Protein AF-A0A834LFQ3-F1 (a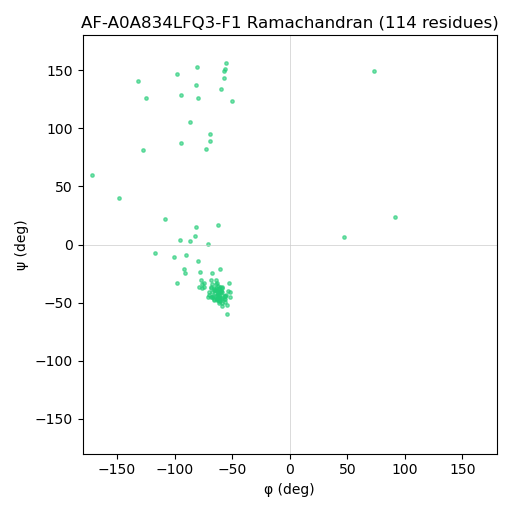fdb_monomer)

Foldseek 3Di:
DDPDVVVVLVVCLCVVLVPPDPDDLVRLLVSLVVCLLVFLQPDPPPDDDPQDPVSQVVSLVSNLVSLVPHDLVSNVVSLVSNCVSNVPGPDCPDDNVVSVVVSVVVVVVVVVVVVD

Nearest PDB structures (foldseek):
  1z3h-assembly1_A  TM=7.234E-01  e=9.537E+00  Saccharomyces cerevisiae
  5f0k-assembly5_E  TM=4.875E-01  e=5.511E+00  Homo sapiens
  5u87-assembly1_A  TM=3.329E-01  e=7.250E+00  Helianthus annuus

Solvent-accessible surface area (backbone atoms only — not comparable to full-atom values): 6958 Å² total; per-residue (Å²): 142,90,86,66,65,65,65,54,49,55,52,48,49,56,52,56,69,72,67,82,51,95,72,53,65,70,57,55,52,53,48,49,62,66,41,47,60,57,45,20,65,56,61,96,66,95,70,76,80,85,66,49,74,65,53,48,52,52,49,36,53,51,51,44,56,53,47,73,71,43,58,70,74,57,36,49,57,45,46,54,52,43,50,56,48,39,74,76,37,96,35,87,39,70,67,55,62,70,51,46,53,52,48,56,52,55,53,55,50,53,58,59,64,76,75,112

Structure (mmCIF, N/CA/C/O backbone):
data_AF-A0A834LFQ3-F1
#
_entry.id   AF-A0A834LFQ3-F1
#
loop_
_atom_site.group_PDB
_atom_site.id
_atom_site.type_symbol
_atom_site.label_atom_id
_atom_site.label_alt_id
_atom_site.label_comp_id
_atom_site.label_asym_id
_atom_site.label_entity_id
_atom_site.label_seq_id
_atom_site.pdbx_PDB_ins_code
_atom_site.Cartn_x
_atom_site.Cartn_y
_atom_site.Cartn_z
_atom_site.occupancy
_atom_site.B_iso_or_equiv
_atom_site.auth_seq_id
_atom_site.auth_comp_id
_atom_site.auth_asym_id
_atom_site.auth_atom_id
_atom_site.pdbx_PDB_model_num
ATOM 1 N N . MET A 1 1 ? -5.454 -13.883 -26.375 1.00 45.72 1 MET A N 1
ATOM 2 C CA . MET A 1 1 ? -6.119 -12.560 -26.330 1.00 45.72 1 MET A CA 1
ATOM 3 C C . MET A 1 1 ? -6.504 -12.259 -24.887 1.00 45.72 1 MET A C 1
ATOM 5 O O . MET A 1 1 ? -7.600 -12.625 -24.500 1.00 45.72 1 MET A O 1
ATOM 9 N N . MET A 1 2 ? -5.608 -11.692 -24.069 1.00 47.66 2 MET A N 1
ATOM 10 C CA . MET A 1 2 ? -5.957 -11.212 -22.716 1.00 47.66 2 MET A CA 1
ATOM 11 C C . MET A 1 2 ? -4.790 -10.422 -22.096 1.00 47.66 2 MET A C 1
ATOM 13 O O . MET A 1 2 ? -4.228 -10.857 -21.114 1.00 47.66 2 MET A O 1
ATOM 17 N N . ASN A 1 3 ? -4.332 -9.316 -22.694 1.00 44.91 3 ASN A N 1
ATOM 18 C CA . ASN A 1 3 ? -3.194 -8.554 -22.131 1.00 44.91 3 ASN A CA 1
ATOM 19 C C . ASN A 1 3 ? -3.294 -7.047 -22.409 1.00 44.91 3 ASN A C 1
ATOM 21 O O . ASN A 1 3 ? -2.309 -6.400 -22.743 1.00 44.91 3 ASN A O 1
ATOM 25 N N . LEU A 1 4 ? -4.500 -6.479 -22.311 1.00 46.62 4 LEU A N 1
ATOM 26 C CA . LEU A 1 4 ? -4.688 -5.027 -22.417 1.00 46.62 4 LEU A CA 1
ATOM 27 C C . LEU A 1 4 ? -5.242 -4.387 -21.140 1.00 46.62 4 LEU A C 1
ATOM 29 O O . LEU A 1 4 ? -5.268 -3.175 -21.064 1.00 46.62 4 LEU A O 1
ATOM 33 N N . HIS A 1 5 ? -5.653 -5.142 -20.117 1.00 49.91 5 HIS A N 1
ATOM 34 C CA . HIS A 1 5 ? -6.319 -4.554 -18.941 1.00 49.91 5 HIS A CA 1
ATOM 35 C C . HIS A 1 5 ? -5.371 -3.854 -17.953 1.00 49.91 5 HIS A C 1
ATOM 37 O O . HIS A 1 5 ? -5.760 -2.881 -17.314 1.00 49.91 5 HIS A O 1
ATOM 43 N N . ILE A 1 6 ? -4.125 -4.314 -17.849 1.00 52.97 6 ILE A N 1
ATOM 44 C CA . ILE A 1 6 ? -3.140 -3.809 -16.882 1.00 52.97 6 ILE A CA 1
ATOM 45 C C . ILE A 1 6 ? -2.670 -2.369 -17.178 1.00 52.97 6 ILE A C 1
ATOM 47 O O . ILE A 1 6 ? -2.658 -1.564 -16.250 1.00 52.97 6 ILE A O 1
ATOM 51 N N . PRO A 1 7 ? -2.341 -1.969 -18.426 1.00 52.16 7 PRO A N 1
ATOM 52 C CA . PRO A 1 7 ? -1.927 -0.589 -18.694 1.00 52.16 7 PRO A CA 1
ATOM 53 C C . PRO A 1 7 ? -3.065 0.416 -18.495 1.00 52.16 7 PRO A C 1
ATOM 55 O O . PRO A 1 7 ? -2.824 1.511 -17.998 1.00 52.16 7 PRO A O 1
ATOM 58 N N . TYR A 1 8 ? -4.310 0.038 -18.803 1.00 58.25 8 TYR A N 1
ATOM 59 C CA . TYR A 1 8 ? -5.457 0.881 -18.467 1.00 58.25 8 TYR A CA 1
ATOM 60 C C . TYR A 1 8 ? -5.625 1.004 -16.959 1.00 58.25 8 TYR A C 1
ATOM 62 O O . TYR A 1 8 ? -5.891 2.102 -16.496 1.00 58.25 8 TYR A O 1
ATOM 70 N N . ALA A 1 9 ? -5.415 -0.075 -16.197 1.00 58.62 9 ALA A N 1
ATOM 71 C CA . ALA A 1 9 ? -5.449 -0.019 -14.741 1.00 58.62 9 ALA A CA 1
ATOM 72 C C . ALA A 1 9 ? -4.372 0.929 -14.189 1.00 58.62 9 ALA A C 1
ATOM 74 O O . ALA A 1 9 ? -4.711 1.813 -13.420 1.00 58.62 9 ALA A O 1
ATOM 75 N N . ALA A 1 10 ? -3.118 0.833 -14.641 1.00 57.72 10 ALA A N 1
ATOM 76 C CA . ALA A 1 10 ? -2.027 1.706 -14.190 1.00 57.72 10 ALA A CA 1
ATOM 77 C C . ALA A 1 10 ? -2.226 3.187 -14.562 1.00 57.72 10 ALA A C 1
ATOM 79 O O . ALA A 1 10 ? -1.963 4.075 -13.754 1.00 57.72 10 ALA A O 1
ATOM 80 N N . ILE A 1 11 ? -2.737 3.465 -15.764 1.00 64.56 11 ILE A N 1
ATOM 81 C CA . ILE A 1 11 ? -3.055 4.834 -16.194 1.00 64.56 11 ILE A CA 1
ATOM 82 C C . ILE A 1 11 ? -4.271 5.365 -15.423 1.00 64.56 11 ILE A C 1
ATOM 84 O O . ILE A 1 11 ? -4.251 6.501 -14.961 1.00 64.56 11 ILE A O 1
ATOM 88 N N . LEU A 1 12 ? -5.301 4.536 -15.209 1.00 62.91 12 LEU A N 1
ATOM 89 C CA . LEU A 1 12 ? -6.439 4.887 -14.358 1.00 62.91 12 LEU A CA 1
ATOM 90 C C . LEU A 1 12 ? -5.995 5.148 -12.917 1.00 62.91 12 LEU A C 1
ATOM 92 O O . LEU A 1 12 ? -6.499 6.098 -12.336 1.00 62.91 12 LEU A O 1
ATOM 96 N N . ILE A 1 13 ? -5.044 4.383 -12.360 1.00 59.44 13 ILE A N 1
ATOM 97 C CA . ILE A 1 13 ? -4.437 4.651 -11.042 1.00 59.44 13 ILE A CA 1
ATOM 98 C C . ILE A 1 13 ? -3.880 6.061 -11.023 1.00 59.44 13 ILE A C 1
ATOM 100 O O . ILE A 1 13 ? -4.330 6.857 -10.210 1.00 59.44 13 ILE A O 1
ATOM 104 N N . GLY A 1 14 ? -2.943 6.361 -11.928 1.00 62.62 14 GLY A N 1
ATOM 105 C CA . GLY A 1 14 ? -2.249 7.646 -11.959 1.00 62.62 14 GLY A CA 1
ATOM 106 C C . GLY A 1 14 ? -3.195 8.834 -12.134 1.00 62.62 14 GLY A C 1
ATOM 107 O O . GLY A 1 14 ? -3.004 9.868 -11.504 1.00 62.62 14 GLY A O 1
ATOM 108 N N . GLU A 1 15 ? -4.246 8.687 -12.940 1.00 62.12 15 GLU A N 1
ATOM 109 C CA . GLU A 1 15 ? -5.233 9.748 -13.173 1.00 62.12 15 GLU A CA 1
ATOM 110 C C . GLU A 1 15 ? -6.251 9.884 -12.024 1.00 62.12 15 GLU A C 1
ATOM 112 O O . GLU A 1 15 ? -6.623 11.000 -11.656 1.00 62.12 15 GLU A O 1
ATOM 117 N N . LEU A 1 16 ? -6.672 8.774 -11.401 1.00 58.72 16 LEU A N 1
ATOM 118 C CA . LEU A 1 16 ? -7.557 8.785 -10.225 1.00 58.72 16 LEU A CA 1
ATOM 119 C C . LEU A 1 16 ? -6.853 9.366 -8.995 1.00 58.72 16 LEU A C 1
ATOM 121 O O . LEU A 1 16 ? -7.500 9.965 -8.137 1.00 58.72 16 LEU A O 1
ATOM 125 N N . THR A 1 17 ? -5.536 9.197 -8.898 1.00 56.62 17 THR A N 1
ATOM 126 C CA . THR A 1 17 ? -4.745 9.654 -7.757 1.00 56.62 17 THR A CA 1
ATOM 127 C C . THR A 1 17 ? -4.183 11.063 -7.930 1.00 56.62 17 THR A C 1
ATOM 129 O O . THR A 1 17 ? -3.995 11.751 -6.929 1.00 56.62 17 THR A O 1
ATOM 132 N N . ARG A 1 18 ? -4.002 11.554 -9.169 1.00 59.56 18 ARG A N 1
ATOM 133 C CA . ARG A 1 18 ? -3.539 12.928 -9.472 1.00 59.56 18 ARG A CA 1
ATOM 134 C C . ARG A 1 18 ? -4.548 14.049 -9.183 1.00 59.56 18 ARG A C 1
ATOM 136 O O . ARG A 1 18 ? -4.207 15.217 -9.347 1.00 59.56 18 ARG A O 1
ATOM 143 N N . GLY A 1 19 ? -5.747 13.732 -8.690 1.00 51.66 19 GLY A N 1
ATOM 144 C CA . GLY A 1 19 ? -6.610 14.721 -8.027 1.00 51.66 19 GLY A CA 1
ATOM 145 C C . GLY A 1 19 ? -7.609 15.469 -8.916 1.00 51.66 19 GLY A C 1
ATOM 146 O O . GLY A 1 19 ? -8.040 16.555 -8.544 1.00 51.66 19 GLY A O 1
ATOM 147 N N . GLY A 1 20 ? -8.008 14.909 -10.065 1.00 50.88 20 GLY A N 1
ATOM 148 C CA . GLY A 1 20 ? -9.064 15.492 -10.912 1.00 50.88 20 GLY A CA 1
ATOM 149 C C . GLY A 1 20 ? -10.490 14.993 -10.625 1.00 50.88 20 GLY A C 1
ATOM 150 O O . GLY A 1 20 ? -11.458 15.664 -10.975 1.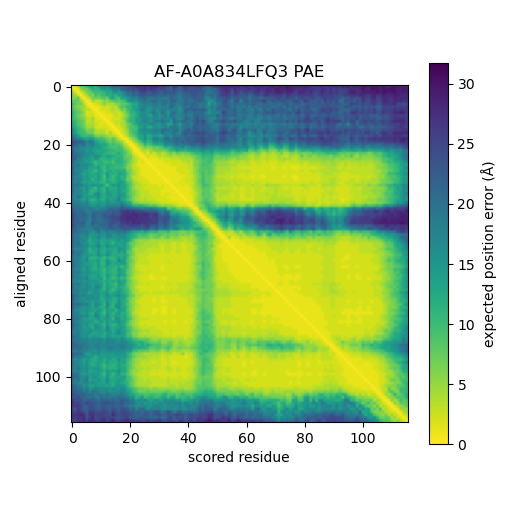00 50.88 20 GLY A O 1
ATOM 151 N N . LEU A 1 21 ? -10.636 13.825 -9.993 1.00 56.22 21 LEU A N 1
ATOM 152 C CA . LEU A 1 21 ? -11.921 13.180 -9.708 1.00 56.22 21 LEU A CA 1
ATOM 153 C C . LEU A 1 21 ? -12.038 12.902 -8.207 1.00 56.22 21 LEU A C 1
ATOM 155 O O . LEU A 1 21 ? -11.175 12.248 -7.624 1.00 56.22 21 LEU A O 1
ATOM 159 N N . GLU A 1 22 ? -13.116 13.366 -7.575 1.00 61.34 22 GLU A N 1
ATOM 160 C CA . GLU A 1 22 ? -13.464 12.967 -6.208 1.00 61.34 22 GLU A CA 1
ATOM 161 C C . GLU A 1 22 ? -13.904 11.499 -6.209 1.00 61.34 22 GLU A C 1
ATOM 163 O O . GLU A 1 22 ? -15.069 11.159 -6.409 1.00 61.34 22 GLU A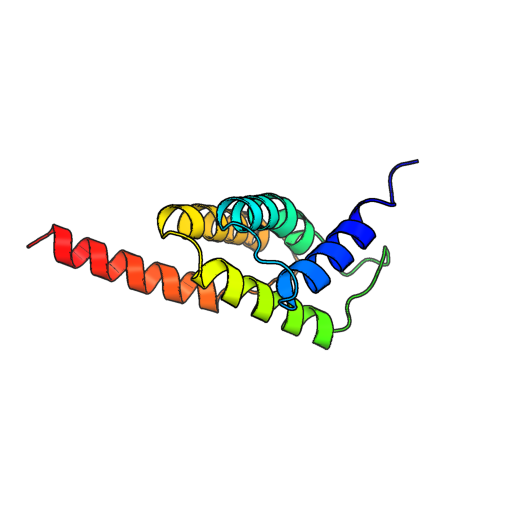 O 1
ATOM 168 N N . VAL A 1 23 ? -12.940 10.597 -6.040 1.00 68.38 23 VAL A N 1
ATOM 169 C CA . VAL A 1 23 ? -13.203 9.159 -5.985 1.00 68.38 23 VAL A CA 1
ATOM 170 C C . VAL A 1 23 ? -13.714 8.790 -4.588 1.00 68.38 23 VAL A C 1
ATOM 172 O O . VAL A 1 23 ? -13.011 9.063 -3.606 1.00 68.38 23 VAL A O 1
ATOM 175 N N . PRO A 1 24 ? -14.880 8.125 -4.461 1.00 81.12 24 PRO A N 1
ATOM 176 C CA . PRO A 1 24 ? -15.380 7.656 -3.173 1.00 81.12 24 PRO A CA 1
ATOM 177 C C . PRO A 1 24 ? -14.381 6.727 -2.471 1.00 81.12 24 PRO A C 1
ATOM 179 O O . PRO A 1 24 ? -13.743 5.894 -3.120 1.00 81.12 24 PRO A O 1
ATOM 182 N N . GLY A 1 25 ? -14.288 6.813 -1.138 1.00 82.62 25 GLY A N 1
ATOM 183 C CA . GLY A 1 25 ? -13.379 5.982 -0.330 1.00 82.62 25 GLY A CA 1
ATOM 184 C C . GLY A 1 25 ? -13.515 4.482 -0.612 1.00 82.62 25 GLY A C 1
ATOM 185 O O . GLY A 1 25 ? -12.520 3.799 -0.827 1.00 82.62 25 GLY A O 1
ATOM 186 N N . GLN A 1 26 ? -14.748 3.999 -0.780 1.00 84.38 26 GLN A N 1
ATOM 187 C CA . GLN A 1 26 ? -15.019 2.598 -1.114 1.00 84.38 26 GLN A CA 1
ATOM 188 C C . GLN A 1 26 ? -14.396 2.163 -2.451 1.00 84.38 26 GLN A C 1
ATOM 190 O O . GLN A 1 26 ? -13.938 1.028 -2.586 1.00 84.38 26 GLN A O 1
ATOM 195 N N . VAL A 1 27 ? -14.364 3.049 -3.450 1.00 84.19 27 VAL A N 1
ATOM 196 C CA . VAL A 1 27 ? -13.736 2.754 -4.744 1.00 84.19 27 VAL A CA 1
ATOM 197 C C . VAL A 1 27 ? -12.221 2.687 -4.571 1.00 84.19 27 VAL A C 1
ATOM 199 O O . VAL A 1 27 ? -11.607 1.740 -5.051 1.00 84.19 27 VAL A O 1
ATOM 202 N N . LYS A 1 28 ? -11.626 3.618 -3.813 1.00 85.81 28 LYS A N 1
ATOM 203 C CA . LYS A 1 28 ? -10.191 3.597 -3.477 1.00 85.81 28 LYS A CA 1
ATOM 204 C C . LYS A 1 28 ? -9.790 2.295 -2.775 1.00 85.81 28 LYS A C 1
ATOM 206 O O . LYS A 1 28 ? -8.834 1.650 -3.194 1.00 85.81 28 LYS A O 1
ATOM 211 N N . TYR A 1 29 ? -10.562 1.869 -1.777 1.00 88.69 29 TYR A N 1
ATOM 212 C CA . TYR A 1 29 ? -10.356 0.600 -1.079 1.00 88.69 29 TYR A CA 1
ATOM 213 C C . TYR A 1 29 ? -10.414 -0.605 -2.027 1.00 88.69 29 TYR A C 1
ATOM 215 O O . TYR A 1 29 ? -9.493 -1.420 -2.056 1.00 88.69 29 TYR A O 1
ATOM 223 N N . ARG A 1 30 ? -11.463 -0.704 -2.856 1.00 88.25 30 ARG A N 1
ATOM 224 C CA . ARG A 1 30 ? -11.611 -1.804 -3.825 1.00 88.25 30 ARG A CA 1
ATOM 225 C C . ARG A 1 30 ? -10.455 -1.855 -4.817 1.00 88.25 30 ARG A C 1
ATOM 227 O O . ARG A 1 30 ? -9.987 -2.943 -5.136 1.00 88.25 30 ARG A O 1
ATOM 234 N N . LEU A 1 31 ? -10.000 -0.696 -5.284 1.00 87.56 31 LEU A N 1
ATOM 235 C CA . LEU A 1 31 ? -8.857 -0.595 -6.183 1.00 87.56 31 LEU A CA 1
ATOM 236 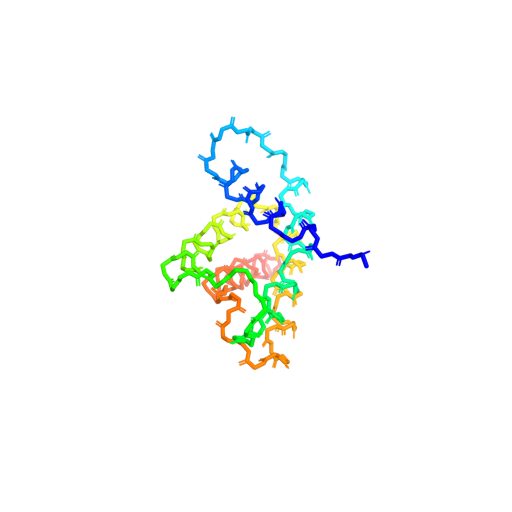C C . LEU A 1 31 ? -7.576 -1.105 -5.518 1.00 87.56 31 LEU A C 1
ATOM 238 O O . LEU A 1 31 ? -6.883 -1.927 -6.109 1.00 87.56 31 LEU A O 1
ATOM 242 N N . LEU A 1 32 ? -7.296 -0.695 -4.278 1.00 90.50 32 LEU A N 1
ATOM 243 C CA . LEU A 1 32 ? -6.117 -1.160 -3.543 1.00 90.50 32 LEU A CA 1
ATOM 244 C C . LEU A 1 32 ? -6.133 -2.673 -3.310 1.00 90.50 32 LEU A C 1
ATOM 246 O O . LEU A 1 32 ? -5.139 -3.333 -3.597 1.00 90.50 32 LEU A O 1
ATOM 250 N N . VAL A 1 33 ? -7.263 -3.237 -2.875 1.00 89.50 33 VAL A N 1
ATOM 251 C CA . VAL A 1 33 ? -7.396 -4.690 -2.660 1.00 89.50 33 VAL A CA 1
ATOM 252 C C . VAL A 1 33 ? -7.197 -5.483 -3.955 1.00 89.50 33 VAL A C 1
ATOM 254 O O . VAL A 1 33 ? -6.610 -6.559 -3.930 1.00 89.50 33 VAL A O 1
ATOM 257 N N . LEU A 1 34 ? -7.671 -4.968 -5.093 1.00 86.50 34 LEU A N 1
ATOM 258 C CA . LEU A 1 34 ? -7.517 -5.643 -6.384 1.00 86.50 34 LEU A CA 1
ATOM 259 C C . LEU A 1 34 ? -6.105 -5.518 -6.959 1.00 86.50 34 LEU A C 1
ATOM 261 O O . LEU A 1 34 ? -5.654 -6.414 -7.671 1.00 86.50 34 LEU A O 1
ATOM 265 N N . TRP A 1 35 ? -5.434 -4.394 -6.720 1.00 85.94 35 TRP A N 1
ATOM 266 C CA . TRP A 1 35 ? -4.194 -4.069 -7.415 1.00 85.94 35 TRP A CA 1
ATOM 267 C C . TRP A 1 35 ? -2.942 -4.414 -6.626 1.00 85.94 35 TRP A C 1
ATOM 269 O O . TRP A 1 35 ? -1.976 -4.839 -7.248 1.00 85.94 35 TRP A O 1
ATOM 279 N N . LEU A 1 36 ? -2.944 -4.315 -5.296 1.00 87.75 36 LEU A N 1
ATOM 280 C CA . LEU A 1 36 ? -1.754 -4.616 -4.494 1.00 87.75 36 LEU A CA 1
ATOM 281 C C . LEU A 1 36 ? -1.168 -6.012 -4.737 1.00 87.75 36 LEU A C 1
ATOM 283 O O . LEU A 1 36 ? 0.040 -6.075 -4.960 1.00 87.75 36 LEU A O 1
ATOM 287 N N . PRO A 1 37 ? -1.965 -7.094 -4.828 1.00 85.44 37 PRO A N 1
ATOM 288 C CA . PRO A 1 37 ? -1.420 -8.410 -5.161 1.00 85.44 37 PRO A CA 1
ATOM 289 C C . PRO A 1 37 ? -0.728 -8.419 -6.533 1.00 85.44 37 PRO A C 1
ATOM 291 O O . PRO A 1 37 ? 0.347 -8.992 -6.699 1.00 85.44 37 PRO A O 1
ATOM 294 N N . LEU A 1 38 ? -1.306 -7.728 -7.525 1.00 81.75 38 LEU A N 1
ATOM 295 C CA . LEU A 1 38 ? -0.715 -7.613 -8.865 1.00 81.75 38 LEU A CA 1
ATOM 296 C C . LEU A 1 38 ? 0.616 -6.860 -8.833 1.00 81.75 38 LEU A C 1
ATOM 298 O O . LEU A 1 38 ? 1.523 -7.207 -9.585 1.00 81.75 38 LEU A O 1
ATOM 302 N N . LEU A 1 39 ? 0.724 -5.836 -7.984 1.00 82.06 39 LEU A N 1
ATOM 303 C CA . LEU A 1 39 ? 1.950 -5.064 -7.822 1.00 82.06 39 LEU A CA 1
ATOM 304 C C . LEU A 1 39 ? 3.034 -5.887 -7.116 1.00 82.06 39 LEU A C 1
ATOM 306 O O . LEU A 1 39 ? 4.162 -5.914 -7.601 1.00 82.06 39 LEU A O 1
ATOM 310 N N . CYS A 1 40 ? 2.688 -6.601 -6.038 1.00 82.62 40 CYS A N 1
ATOM 311 C CA . CYS A 1 40 ? 3.611 -7.487 -5.322 1.00 82.62 40 CYS A CA 1
ATOM 312 C C . CYS A 1 40 ? 4.216 -8.537 -6.264 1.00 82.62 40 CYS A C 1
ATOM 314 O O . CYS A 1 40 ? 5.425 -8.742 -6.268 1.00 82.62 40 CYS A O 1
ATOM 316 N N . HIS A 1 41 ? 3.391 -9.149 -7.119 1.00 77.62 41 HIS A N 1
ATOM 317 C CA . HIS A 1 41 ? 3.808 -10.197 -8.056 1.00 77.62 41 HIS A CA 1
ATOM 318 C C . HIS A 1 41 ? 4.344 -9.692 -9.403 1.00 77.62 41 HIS A C 1
ATOM 320 O O . HIS A 1 41 ? 4.672 -10.506 -10.271 1.00 77.62 41 HIS A O 1
ATOM 326 N N . ALA A 1 42 ? 4.457 -8.378 -9.609 1.00 72.44 42 ALA A N 1
ATOM 327 C CA . ALA A 1 42 ? 5.076 -7.827 -10.807 1.00 72.44 42 ALA A CA 1
ATOM 328 C C . ALA A 1 42 ? 6.601 -8.040 -10.749 1.00 72.44 42 ALA A C 1
ATOM 330 O O . ALA A 1 42 ? 7.360 -7.159 -10.348 1.00 72.44 42 ALA A O 1
ATOM 331 N N . GLU A 1 43 ? 7.065 -9.236 -11.122 1.00 58.12 43 GLU A N 1
ATOM 332 C CA . GLU A 1 43 ? 8.492 -9.545 -11.223 1.00 58.12 43 GLU A CA 1
ATOM 333 C C . GLU A 1 43 ? 9.201 -8.577 -12.188 1.00 58.12 43 GLU A C 1
ATOM 335 O O . GLU A 1 43 ? 8.652 -8.162 -13.210 1.00 58.12 43 GLU A O 1
ATOM 340 N N . ASN A 1 44 ? 10.487 -8.299 -11.936 1.00 53.69 44 ASN A N 1
ATOM 341 C CA . ASN A 1 44 ? 11.395 -7.568 -12.840 1.00 53.69 44 ASN A CA 1
ATOM 342 C C . ASN A 1 44 ? 11.634 -8.285 -14.204 1.00 53.69 44 ASN A C 1
ATOM 344 O O . ASN A 1 44 ? 12.606 -8.001 -14.907 1.00 53.69 44 ASN A O 1
ATOM 348 N N . GLY A 1 45 ? 10.789 -9.247 -14.582 1.00 45.53 45 GLY A N 1
ATOM 349 C CA . GLY A 1 45 ? 10.930 -10.130 -15.732 1.00 45.53 45 GLY A CA 1
ATOM 350 C C . GLY A 1 45 ? 10.205 -9.615 -16.971 1.00 45.53 45 GLY A C 1
ATOM 351 O O . GLY A 1 45 ? 9.077 -10.013 -17.226 1.00 45.53 45 GLY A O 1
ATOM 352 N N . LEU A 1 46 ? 10.886 -8.775 -17.761 1.00 41.88 46 LEU A N 1
ATOM 353 C CA . LEU A 1 46 ? 10.736 -8.554 -19.219 1.00 41.88 46 LEU A CA 1
ATOM 354 C C . LEU A 1 46 ? 9.323 -8.367 -19.833 1.00 41.88 46 LEU A C 1
ATOM 356 O O . LEU A 1 46 ? 9.210 -8.239 -21.052 1.00 41.88 46 LEU A O 1
ATOM 360 N N . SER A 1 47 ? 8.259 -8.269 -19.040 1.00 44.62 47 SER A N 1
ATOM 361 C CA . SER A 1 47 ? 6.873 -8.243 -19.506 1.00 44.62 47 SER A CA 1
ATOM 362 C C . SER A 1 47 ? 6.129 -7.036 -18.934 1.00 44.62 47 SER A C 1
ATOM 364 O O . SER A 1 47 ? 5.329 -7.176 -18.022 1.00 44.62 47 SER A O 1
ATOM 366 N N . TYR A 1 48 ? 6.335 -5.879 -19.581 1.00 46.84 48 TYR A N 1
ATOM 367 C CA . TYR A 1 48 ? 5.368 -4.769 -19.683 1.00 46.84 48 TYR A CA 1
ATOM 368 C C . TYR A 1 48 ? 5.101 -3.896 -18.431 1.00 46.84 48 TYR A C 1
ATOM 370 O O . TYR A 1 48 ? 5.062 -4.385 -17.312 1.00 46.84 48 TYR A O 1
ATOM 378 N N . PRO A 1 49 ? 4.771 -2.606 -18.638 1.00 49.66 49 PRO A N 1
ATOM 379 C CA . PRO A 1 49 ? 5.774 -1.547 -18.753 1.00 49.66 49 PRO A CA 1
ATOM 380 C C . PRO A 1 49 ? 6.640 -1.449 -17.484 1.00 49.66 49 PRO A C 1
ATOM 382 O O . PRO A 1 49 ? 6.134 -1.426 -16.364 1.00 49.66 49 PRO A O 1
ATOM 385 N N . VAL A 1 50 ? 7.958 -1.344 -17.658 1.00 60.69 50 VAL A N 1
ATOM 386 C CA . VAL A 1 50 ? 8.877 -1.092 -16.543 1.00 60.69 50 VAL A CA 1
ATOM 387 C C . VAL A 1 50 ? 8.628 0.335 -16.062 1.00 60.69 50 VAL A C 1
ATOM 389 O O . VAL A 1 50 ? 9.171 1.274 -16.640 1.00 60.69 50 VAL A O 1
ATOM 392 N N . LEU A 1 51 ? 7.793 0.498 -15.029 1.00 63.78 51 LEU A N 1
ATOM 393 C CA . LEU A 1 51 ? 7.790 1.726 -14.239 1.00 63.78 51 LEU A CA 1
ATOM 394 C C . LEU A 1 51 ? 9.245 1.988 -13.851 1.00 63.78 51 LEU A C 1
ATOM 396 O O . LEU A 1 51 ? 9.918 1.123 -13.277 1.00 63.78 51 LEU A O 1
ATOM 400 N N . THR A 1 52 ? 9.747 3.161 -14.211 1.00 74.25 52 THR A N 1
ATOM 401 C CA . THR A 1 52 ? 11.050 3.633 -13.761 1.00 74.25 52 THR A CA 1
ATOM 402 C C . THR A 1 52 ? 11.093 3.602 -12.234 1.00 74.25 52 THR A C 1
ATOM 404 O O . THR A 1 52 ? 10.060 3.673 -11.565 1.00 74.25 52 THR A O 1
ATOM 407 N N . GLY A 1 53 ? 12.2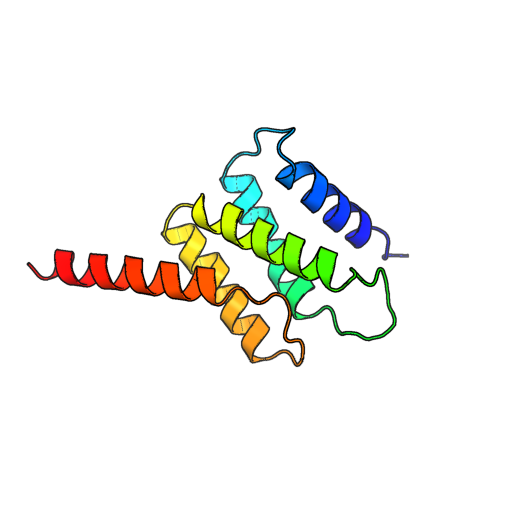90 3.529 -11.644 1.00 77.94 53 GLY A N 1
ATOM 408 C CA . GLY A 1 53 ? 12.418 3.572 -10.181 1.00 77.94 53 GLY A CA 1
ATOM 409 C C . GLY A 1 53 ? 11.704 4.784 -9.563 1.00 77.94 53 GLY A C 1
ATOM 410 O O . GLY A 1 53 ? 11.114 4.674 -8.495 1.00 77.94 53 GLY A O 1
ATOM 411 N N . TYR A 1 54 ? 11.673 5.912 -10.279 1.00 79.94 54 TYR A N 1
ATOM 412 C CA . TYR A 1 54 ? 10.923 7.098 -9.875 1.00 79.94 54 TYR A CA 1
ATOM 413 C C . TYR A 1 54 ? 9.404 6.874 -9.878 1.00 79.94 54 TYR A C 1
ATOM 415 O O . TYR A 1 54 ? 8.745 7.192 -8.893 1.00 79.94 54 TYR A O 1
ATOM 423 N N . GLU A 1 55 ? 8.848 6.302 -10.947 1.00 81.62 55 GLU A N 1
ATOM 424 C CA . GLU A 1 55 ? 7.412 6.003 -11.031 1.00 81.62 55 GLU A CA 1
ATOM 425 C C . GLU A 1 55 ? 6.981 4.960 -9.993 1.00 81.62 55 GLU A C 1
ATOM 427 O O . GLU A 1 55 ? 5.888 5.064 -9.439 1.00 81.62 55 GLU A O 1
ATOM 432 N N . LYS A 1 56 ? 7.851 3.993 -9.669 1.00 83.12 56 LYS A N 1
ATOM 433 C CA . LYS A 1 56 ? 7.627 3.033 -8.577 1.00 83.12 56 LYS A CA 1
ATOM 434 C C . LYS A 1 56 ? 7.502 3.733 -7.222 1.00 83.12 56 LYS A C 1
ATOM 436 O O . LYS A 1 56 ? 6.531 3.483 -6.513 1.00 83.12 56 LYS A O 1
ATOM 441 N N . ILE A 1 57 ? 8.428 4.640 -6.905 1.00 86.12 57 ILE A N 1
ATOM 442 C CA . ILE A 1 57 ? 8.416 5.426 -5.659 1.00 86.12 57 ILE A CA 1
ATOM 443 C C . ILE A 1 57 ? 7.202 6.363 -5.603 1.00 86.12 57 ILE A C 1
ATOM 445 O O . ILE A 1 57 ? 6.576 6.528 -4.557 1.00 86.12 57 ILE A O 1
ATOM 449 N N . ASP A 1 58 ? 6.858 7.007 -6.719 1.00 86.50 58 ASP A N 1
ATOM 450 C CA . ASP A 1 58 ? 5.690 7.890 -6.783 1.00 86.50 58 ASP A CA 1
ATOM 451 C C . ASP A 1 58 ? 4.378 7.115 -6.592 1.00 86.50 58 ASP A C 1
ATOM 453 O O . ASP A 1 58 ? 3.476 7.567 -5.881 1.00 86.50 58 ASP A O 1
ATOM 457 N N . THR A 1 59 ? 4.310 5.902 -7.145 1.00 86.50 59 THR A N 1
ATOM 458 C CA . THR A 1 59 ? 3.195 4.972 -6.937 1.00 86.50 59 THR A CA 1
ATOM 459 C C . THR A 1 59 ? 3.090 4.552 -5.471 1.00 86.50 59 THR A C 1
ATOM 461 O O . THR A 1 59 ? 2.003 4.623 -4.906 1.00 86.50 59 THR A O 1
ATOM 464 N N . GLU A 1 60 ? 4.196 4.182 -4.818 1.00 90.94 60 GLU A N 1
ATOM 465 C CA . GLU A 1 60 ? 4.209 3.849 -3.382 1.00 90.94 60 GLU A CA 1
ATOM 466 C C . GLU A 1 60 ? 3.721 5.016 -2.518 1.00 90.94 60 GLU A C 1
ATOM 468 O O . GLU A 1 60 ? 2.847 4.835 -1.671 1.00 90.94 60 GLU A O 1
ATOM 473 N N . ARG A 1 61 ? 4.217 6.235 -2.774 1.00 90.25 61 ARG A N 1
ATOM 474 C CA . ARG A 1 61 ? 3.779 7.446 -2.058 1.00 90.25 61 ARG A CA 1
ATOM 475 C C . ARG A 1 61 ? 2.282 7.676 -2.221 1.00 90.25 61 ARG A C 1
ATOM 477 O O . ARG A 1 61 ? 1.591 8.027 -1.269 1.00 90.25 61 ARG A O 1
ATOM 484 N N . THR A 1 62 ? 1.797 7.503 -3.440 1.00 89.06 62 THR A N 1
ATOM 485 C CA . THR A 1 62 ? 0.386 7.654 -3.766 1.00 89.06 62 THR A CA 1
ATOM 486 C C . THR A 1 62 ? -0.462 6.627 -3.018 1.00 89.06 62 THR A C 1
ATOM 488 O O . THR A 1 62 ? -1.491 6.977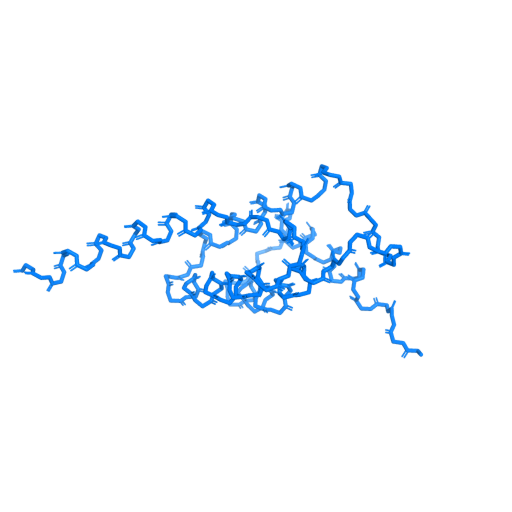 -2.442 1.00 89.06 62 THR A O 1
ATOM 491 N N . ILE A 1 63 ? -0.024 5.368 -2.984 1.00 91.56 63 ILE A N 1
ATOM 492 C CA . ILE A 1 63 ? -0.698 4.304 -2.239 1.00 91.56 63 ILE A CA 1
ATOM 493 C C . ILE A 1 63 ? -0.719 4.628 -0.738 1.00 91.56 63 ILE A C 1
ATOM 495 O O . ILE A 1 63 ? -1.790 4.545 -0.142 1.00 91.56 63 ILE A O 1
ATOM 499 N N . ASP A 1 64 ? 0.397 5.079 -0.146 1.00 92.69 64 ASP A N 1
ATOM 500 C CA . ASP A 1 64 ? 0.453 5.495 1.270 1.00 92.69 64 ASP A CA 1
ATOM 501 C C . ASP A 1 64 ? -0.581 6.585 1.580 1.00 92.69 64 ASP A C 1
ATOM 503 O O . ASP A 1 64 ? -1.341 6.482 2.546 1.00 92.69 64 ASP A O 1
ATOM 507 N N . GLN A 1 65 ? -0.664 7.608 0.725 1.00 91.12 65 GLN A N 1
ATOM 508 C CA . GLN A 1 65 ? -1.634 8.691 0.879 1.00 91.12 65 GLN A CA 1
ATOM 509 C C . GLN A 1 65 ? -3.073 8.184 0.794 1.00 91.12 65 GLN A C 1
ATOM 511 O O . GLN A 1 65 ? -3.913 8.597 1.590 1.00 91.12 65 GLN A O 1
ATOM 516 N N . VAL A 1 66 ? -3.371 7.279 -0.141 1.00 91.06 66 VAL A N 1
ATOM 517 C CA . VAL A 1 66 ? -4.713 6.704 -0.272 1.00 91.06 66 VAL A CA 1
ATOM 518 C C . VAL A 1 66 ? -5.063 5.860 0.951 1.00 91.06 66 VAL A C 1
ATOM 520 O O . VAL A 1 66 ? -6.144 6.060 1.507 1.00 91.06 66 VAL A O 1
ATOM 523 N N . ILE A 1 67 ? -4.164 4.981 1.407 1.00 93.44 67 ILE A N 1
ATOM 524 C CA . ILE A 1 67 ? -4.362 4.145 2.603 1.00 93.44 67 ILE A CA 1
ATOM 525 C C . ILE A 1 67 ? -4.668 5.024 3.815 1.00 93.44 67 ILE A C 1
ATOM 527 O O . ILE A 1 67 ? -5.635 4.764 4.525 1.00 93.44 67 ILE A O 1
ATOM 531 N N . ALA A 1 68 ? -3.926 6.118 3.999 1.00 91.25 68 ALA A N 1
ATOM 532 C CA . ALA A 1 68 ? -4.138 7.047 5.106 1.00 91.25 68 ALA A CA 1
ATOM 533 C C . ALA A 1 68 ? -5.534 7.703 5.120 1.00 91.25 68 ALA A C 1
ATOM 535 O O . ALA A 1 68 ? -5.966 8.185 6.164 1.00 91.25 68 ALA A O 1
ATOM 536 N N . THR A 1 69 ? -6.241 7.729 3.983 1.00 90.31 69 THR A N 1
ATOM 537 C CA . THR A 1 69 ? -7.615 8.256 3.891 1.00 90.31 69 THR A CA 1
ATOM 538 C C . THR A 1 69 ? -8.704 7.211 4.135 1.00 90.31 69 THR A C 1
ATOM 540 O O . THR A 1 69 ? -9.876 7.576 4.221 1.00 90.31 69 THR A O 1
ATOM 543 N N . LEU A 1 70 ? -8.353 5.925 4.222 1.00 91.31 70 LEU A N 1
ATOM 544 C CA . LEU A 1 70 ? -9.321 4.854 4.448 1.00 91.31 70 LEU A CA 1
ATOM 545 C C . LEU A 1 70 ? -9.705 4.743 5.936 1.00 91.31 70 LEU A C 1
ATOM 547 O O . LEU A 1 70 ? -8.890 5.056 6.805 1.00 91.31 70 LEU A O 1
ATOM 551 N N . PRO A 1 71 ? -10.913 4.250 6.261 1.00 91.56 71 PRO A N 1
ATOM 552 C CA . PRO A 1 71 ? -11.264 3.827 7.616 1.00 91.56 71 PRO A CA 1
ATOM 553 C C . PRO A 1 71 ? -10.306 2.756 8.161 1.00 91.56 71 PRO A C 1
ATOM 555 O O . PRO A 1 71 ? -9.808 1.929 7.401 1.00 91.56 71 PRO A O 1
ATOM 558 N N . SER A 1 72 ? -10.113 2.710 9.485 1.00 90.19 72 SER A N 1
ATOM 559 C CA . SER A 1 72 ? -9.170 1.784 10.147 1.00 90.19 72 SER A CA 1
ATOM 560 C C . SER A 1 72 ? -9.362 0.313 9.741 1.00 90.19 72 SER A C 1
ATOM 562 O O . SER A 1 72 ? -8.401 -0.358 9.374 1.00 90.19 72 SER A O 1
ATOM 564 N N . ALA A 1 73 ? -10.611 -0.164 9.698 1.00 90.56 73 ALA A N 1
ATOM 565 C CA . ALA A 1 73 ? -10.924 -1.536 9.287 1.00 90.56 73 ALA A CA 1
ATOM 566 C C . ALA A 1 73 ? -10.545 -1.829 7.821 1.00 90.56 73 ALA A C 1
ATOM 568 O O . ALA A 1 73 ? -10.149 -2.940 7.480 1.00 90.56 73 ALA A O 1
ATOM 569 N N . GLU A 1 74 ? -10.649 -0.835 6.935 1.00 93.25 74 GLU A N 1
ATOM 570 C CA . GLU A 1 74 ? -10.235 -0.982 5.537 1.00 93.25 74 GLU A CA 1
ATOM 571 C C . GLU A 1 74 ? -8.706 -0.938 5.403 1.00 93.25 74 GLU A C 1
ATOM 573 O O . GLU A 1 74 ? -8.152 -1.711 4.620 1.00 93.25 74 GLU A O 1
ATOM 578 N N . GLN A 1 75 ? -8.022 -0.095 6.191 1.00 94.62 75 GLN A N 1
ATOM 579 C CA . GLN A 1 75 ? -6.556 -0.075 6.263 1.00 94.62 75 GLN A CA 1
ATOM 580 C C . GLN A 1 75 ? -6.006 -1.427 6.716 1.00 94.62 75 GLN A C 1
ATOM 582 O O . GLN A 1 75 ? -5.097 -1.949 6.076 1.00 94.62 75 GLN A O 1
ATOM 587 N N . GLU A 1 76 ? -6.587 -2.015 7.764 1.00 94.19 76 GLU A N 1
ATOM 588 C CA . GLU A 1 76 ? -6.212 -3.336 8.274 1.00 94.19 76 GLU A CA 1
ATOM 589 C C . GLU A 1 76 ? -6.271 -4.398 7.175 1.00 94.19 76 GLU A C 1
ATOM 591 O O . GLU A 1 76 ? -5.279 -5.082 6.930 1.00 94.19 76 GLU A O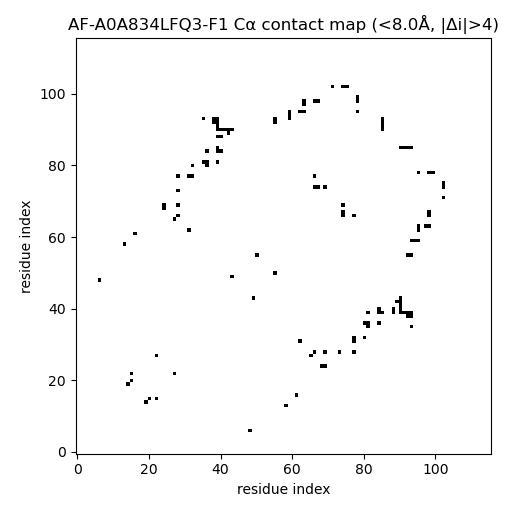 1
ATOM 596 N N . VAL A 1 77 ? -7.393 -4.502 6.455 1.00 94.88 77 VAL A N 1
ATOM 597 C CA . VAL A 1 77 ? -7.542 -5.492 5.376 1.00 94.88 77 VAL A CA 1
ATOM 598 C C . VAL A 1 77 ? -6.522 -5.261 4.260 1.00 94.88 77 VAL A C 1
ATOM 600 O O . VAL A 1 77 ? -5.925 -6.208 3.757 1.00 94.88 77 VAL A O 1
ATOM 603 N N . VAL A 1 78 ? -6.307 -4.008 3.858 1.00 95.31 78 VAL A N 1
ATOM 604 C CA . VAL A 1 78 ? -5.349 -3.670 2.796 1.00 95.31 78 VAL A CA 1
ATOM 605 C C . VAL A 1 78 ? -3.921 -4.043 3.202 1.00 95.31 78 VAL A C 1
ATOM 607 O O . VAL A 1 78 ? -3.207 -4.679 2.427 1.00 95.31 78 VAL A O 1
ATOM 610 N N . LEU A 1 79 ? -3.510 -3.661 4.410 1.00 95.81 79 LEU A N 1
ATOM 611 C CA . LEU A 1 79 ? -2.140 -3.815 4.894 1.00 95.81 79 LEU A CA 1
ATOM 612 C C . LEU A 1 79 ? -1.804 -5.260 5.265 1.00 95.81 79 LEU A C 1
ATOM 614 O O . LEU A 1 79 ? -0.692 -5.709 4.998 1.00 95.81 79 LEU A O 1
ATOM 618 N N . THR A 1 80 ? -2.756 -6.004 5.828 1.00 94.31 80 THR A N 1
ATOM 619 C CA . THR A 1 80 ? -2.581 -7.439 6.106 1.00 94.31 80 THR A CA 1
ATOM 620 C C . THR A 1 80 ? -2.462 -8.249 4.817 1.00 94.31 80 THR A C 1
ATOM 622 O O . THR A 1 80 ? -1.542 -9.057 4.702 1.00 94.31 80 THR A O 1
ATOM 625 N N . ASN A 1 81 ? -3.312 -7.979 3.817 1.00 92.88 81 ASN A N 1
ATOM 626 C CA . ASN A 1 81 ? -3.214 -8.620 2.503 1.00 92.88 81 ASN A CA 1
ATOM 627 C C . ASN A 1 81 ? -1.885 -8.290 1.813 1.00 92.88 81 ASN A C 1
ATOM 629 O O . ASN A 1 81 ? -1.197 -9.193 1.343 1.00 92.88 81 ASN A O 1
ATOM 633 N N . TRP A 1 82 ? -1.492 -7.009 1.804 1.00 94.44 82 TRP A N 1
ATOM 634 C CA . TRP A 1 82 ? -0.199 -6.593 1.261 1.00 94.44 82 TRP A CA 1
ATOM 635 C C . TRP A 1 82 ? 0.960 -7.328 1.935 1.00 94.44 82 TRP A C 1
ATOM 637 O O . TRP A 1 82 ? 1.796 -7.885 1.233 1.00 94.44 82 TRP A O 1
ATOM 647 N N . LEU A 1 83 ? 1.003 -7.373 3.271 1.00 94.00 83 LEU A N 1
ATOM 648 C CA . LEU A 1 83 ? 2.092 -8.025 3.998 1.00 94.00 83 LEU A CA 1
ATOM 649 C C . LEU A 1 83 ? 2.170 -9.521 3.671 1.00 94.00 83 LEU A C 1
ATOM 651 O O . LEU A 1 83 ? 3.265 -10.055 3.490 1.00 94.00 83 LEU A O 1
ATOM 655 N N . GLN A 1 84 ? 1.018 -10.190 3.569 1.00 91.50 84 GLN A N 1
ATOM 656 C CA . GLN A 1 84 ? 0.956 -11.598 3.193 1.00 91.50 84 GLN A CA 1
ATOM 657 C C . GLN A 1 84 ? 1.584 -11.822 1.812 1.00 91.50 84 GLN A C 1
ATOM 659 O O . GLN A 1 84 ? 2.501 -12.635 1.692 1.00 91.50 84 GLN A O 1
ATOM 664 N N . ASP A 1 85 ? 1.151 -11.067 0.801 1.00 87.94 85 ASP A N 1
ATOM 665 C CA . ASP A 1 85 ? 1.636 -11.209 -0.578 1.00 87.94 85 ASP A CA 1
ATOM 666 C C . ASP A 1 85 ? 3.103 -10.766 -0.732 1.00 87.94 85 ASP A C 1
ATOM 668 O O . ASP A 1 85 ? 3.889 -11.400 -1.442 1.00 87.94 85 ASP A O 1
ATOM 672 N N . PHE A 1 86 ? 3.504 -9.704 -0.030 1.00 87.81 86 PHE A N 1
ATOM 673 C CA . PHE A 1 86 ? 4.869 -9.180 -0.028 1.00 87.81 86 PHE A CA 1
ATOM 674 C C . PHE A 1 86 ? 5.852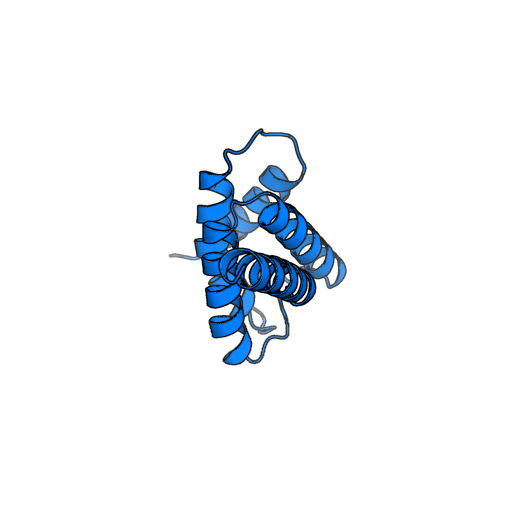 -10.172 0.609 1.00 87.81 86 PHE A C 1
ATOM 676 O O . PHE A 1 86 ? 6.943 -10.379 0.089 1.00 87.81 86 PHE A O 1
ATOM 683 N N . SER A 1 87 ? 5.453 -10.853 1.690 1.00 88.44 87 SER A N 1
ATOM 684 C CA . SER A 1 87 ? 6.321 -11.791 2.421 1.00 88.44 87 SER A CA 1
ATOM 685 C C . SER A 1 87 ? 6.695 -13.054 1.638 1.00 88.44 87 SER A C 1
ATOM 687 O O . SER A 1 87 ? 7.714 -13.682 1.929 1.00 88.44 87 SER A O 1
ATOM 689 N N . ILE A 1 88 ? 5.872 -13.437 0.659 1.00 85.75 88 ILE A N 1
ATOM 690 C CA . ILE A 1 88 ? 6.068 -14.647 -0.149 1.00 85.75 88 ILE A CA 1
ATOM 691 C C . ILE A 1 88 ? 6.681 -14.353 -1.519 1.00 85.75 88 ILE A C 1
ATOM 693 O O . ILE A 1 88 ? 7.067 -15.285 -2.227 1.00 85.75 88 ILE A O 1
ATOM 697 N N . THR A 1 89 ? 6.756 -13.080 -1.910 1.00 79.38 89 THR A N 1
ATOM 698 C CA . THR A 1 89 ? 7.248 -12.680 -3.227 1.00 79.38 89 THR A CA 1
ATOM 699 C C . THR A 1 89 ? 8.715 -12.263 -3.156 1.00 79.38 89 THR A C 1
ATOM 701 O O . THR A 1 89 ? 9.168 -11.696 -2.172 1.00 79.38 89 THR A O 1
ATOM 704 N N . SER A 1 90 ? 9.486 -12.520 -4.216 1.00 75.31 90 SER A N 1
ATOM 705 C CA . SER A 1 90 ? 10.888 -12.081 -4.324 1.00 75.31 90 SER A CA 1
ATOM 706 C C . SER A 1 90 ? 11.047 -10.623 -4.788 1.00 75.31 90 SER A C 1
ATOM 708 O O . SER A 1 90 ? 12.151 -10.207 -5.134 1.00 75.31 90 SER A O 1
ATOM 710 N N . SER A 1 91 ? 9.943 -9.879 -4.897 1.00 75.81 91 SER A N 1
ATOM 711 C CA . SER A 1 91 ? 9.899 -8.470 -5.294 1.00 75.81 91 SER A CA 1
ATOM 712 C C . SER A 1 91 ? 9.892 -7.602 -4.043 1.00 75.81 91 SER A C 1
ATOM 714 O O . SER A 1 91 ? 9.024 -7.764 -3.194 1.00 75.81 91 SER A O 1
ATOM 716 N N . ASP A 1 92 ? 10.791 -6.622 -3.977 1.00 81.19 92 ASP A N 1
ATOM 717 C CA . ASP A 1 92 ? 10.802 -5.610 -2.911 1.00 81.19 92 ASP A CA 1
ATOM 718 C C . ASP A 1 92 ? 9.797 -4.465 -3.167 1.00 81.19 92 ASP A C 1
ATOM 720 O O . ASP A 1 92 ? 9.887 -3.400 -2.558 1.00 81.19 92 ASP A O 1
ATOM 724 N N . TRP A 1 93 ? 8.854 -4.648 -4.099 1.00 84.88 93 TRP A N 1
ATOM 725 C CA . TRP A 1 93 ? 7.887 -3.631 -4.511 1.00 84.88 93 TRP A CA 1
ATOM 726 C C . TRP A 1 93 ? 6.453 -4.182 -4.540 1.00 84.88 93 TRP A C 1
ATOM 728 O O . TRP A 1 93 ? 6.269 -5.299 -5.032 1.00 84.88 93 TRP A O 1
ATOM 738 N N . PRO A 1 94 ? 5.437 -3.401 -4.110 1.00 89.31 94 PRO A N 1
ATOM 739 C CA . PRO A 1 94 ? 5.531 -2.062 -3.516 1.00 89.31 94 PRO A CA 1
ATOM 740 C C . PRO A 1 94 ? 5.886 -2.119 -2.025 1.00 89.31 94 PRO A C 1
ATOM 742 O O . PRO A 1 94 ? 5.321 -2.917 -1.280 1.00 89.31 94 PRO A O 1
ATOM 745 N N . ASN A 1 95 ? 6.783 -1.247 -1.569 1.00 91.12 95 ASN A N 1
ATOM 746 C CA . ASN A 1 95 ? 7.143 -1.134 -0.161 1.00 91.12 95 ASN A CA 1
ATOM 747 C C . ASN A 1 95 ? 6.179 -0.189 0.577 1.00 91.12 95 ASN A C 1
ATOM 749 O O . ASN A 1 95 ? 6.266 1.032 0.456 1.00 91.12 95 ASN A O 1
ATOM 753 N N . LEU A 1 96 ? 5.273 -0.764 1.375 1.00 94.19 96 LEU A N 1
ATOM 754 C CA . LEU A 1 96 ? 4.291 -0.034 2.187 1.00 94.19 96 LEU A CA 1
ATOM 755 C C . LEU A 1 96 ? 4.594 -0.083 3.691 1.00 94.19 96 LEU A C 1
ATOM 757 O O . LEU A 1 96 ? 3.703 0.148 4.512 1.00 94.19 96 LEU A O 1
ATOM 761 N N . GLN A 1 97 ? 5.850 -0.347 4.070 1.00 93.50 97 GLN A N 1
ATOM 762 C CA . GLN A 1 97 ? 6.254 -0.479 5.473 1.00 93.50 97 GLN A CA 1
ATOM 763 C C . GLN A 1 97 ? 5.843 0.739 6.313 1.00 93.50 97 GLN A C 1
ATOM 765 O O . GLN A 1 97 ? 5.352 0.589 7.425 1.00 93.50 97 GLN A O 1
ATOM 770 N N . THR A 1 98 ? 5.966 1.953 5.768 1.00 93.12 98 THR A N 1
ATOM 771 C CA . THR A 1 98 ? 5.566 3.181 6.473 1.00 93.12 98 THR A CA 1
ATOM 772 C C . THR A 1 98 ? 4.069 3.223 6.795 1.00 93.12 98 THR A C 1
ATOM 774 O O . THR A 1 98 ? 3.695 3.642 7.893 1.00 93.12 98 THR A O 1
ATOM 777 N N . SER A 1 99 ? 3.207 2.793 5.869 1.00 93.31 99 SER A N 1
ATOM 778 C CA . SER A 1 99 ? 1.760 2.721 6.106 1.00 93.31 99 SER A CA 1
ATOM 779 C C . SER A 1 99 ? 1.434 1.648 7.146 1.00 93.31 99 SER A C 1
ATOM 781 O O . SER A 1 99 ? 0.621 1.881 8.040 1.00 93.31 99 SER A O 1
ATOM 783 N N . TYR A 1 100 ? 2.113 0.499 7.058 1.00 94.12 100 TYR A N 1
ATOM 784 C CA . TYR A 1 100 ? 1.973 -0.608 8.000 1.00 94.12 100 TYR A CA 1
ATOM 785 C C . TYR A 1 100 ? 2.360 -0.202 9.428 1.00 94.12 100 TYR A C 1
ATOM 787 O O . TYR A 1 100 ? 1.566 -0.369 10.352 1.00 94.12 100 TYR A O 1
ATOM 795 N N . ASP A 1 101 ? 3.529 0.418 9.608 1.00 93.44 101 ASP A N 1
ATOM 796 C CA . ASP A 1 101 ? 4.011 0.877 10.914 1.00 93.44 101 ASP A CA 1
ATOM 797 C C . ASP A 1 101 ? 3.063 1.910 11.534 1.00 93.44 101 ASP A C 1
ATOM 799 O O . ASP A 1 101 ? 2.769 1.857 12.732 1.00 93.44 101 ASP A O 1
ATOM 803 N N . ARG A 1 102 ? 2.547 2.836 10.712 1.00 92.81 102 ARG A N 1
ATOM 804 C CA . ARG A 1 102 ? 1.566 3.842 11.140 1.00 92.81 102 ARG A CA 1
ATOM 805 C C . ARG A 1 102 ? 0.291 3.178 11.652 1.00 92.81 102 ARG A C 1
ATOM 807 O O . ARG A 1 102 ? -0.158 3.512 12.746 1.00 92.81 102 ARG A O 1
ATOM 814 N N . TRP A 1 103 ? -0.258 2.226 10.899 1.00 93.06 103 TRP A N 1
ATOM 815 C CA . TRP A 1 103 ? -1.443 1.475 11.309 1.00 93.06 103 TRP A CA 1
ATOM 816 C C . TRP A 1 103 ? -1.198 0.679 12.597 1.00 93.06 103 TRP A C 1
ATOM 818 O O . TRP A 1 103 ? -1.991 0.794 13.529 1.00 93.06 103 TRP A O 1
ATOM 828 N N . CYS A 1 104 ? -0.074 -0.041 12.711 1.00 89.25 104 CYS A N 1
ATOM 829 C CA . CYS A 1 104 ? 0.291 -0.770 13.931 1.00 89.25 104 CYS A CA 1
ATOM 830 C C . CYS A 1 104 ? 0.406 0.141 15.159 1.00 89.25 104 CYS A C 1
ATOM 832 O O . CYS A 1 104 ? 0.075 -0.265 16.273 1.00 89.25 104 CYS A O 1
ATOM 834 N N . HIS A 1 105 ? 0.909 1.363 14.980 1.00 88.56 105 HIS A N 1
ATOM 835 C CA . HIS A 1 105 ? 0.975 2.333 16.064 1.00 88.56 105 HIS A CA 1
ATOM 836 C C . HIS A 1 105 ? -0.425 2.794 16.485 1.00 88.56 105 HIS A C 1
ATOM 838 O O . HIS A 1 105 ? -0.729 2.810 17.676 1.00 88.56 105 HIS A O 1
ATOM 844 N N . SER A 1 106 ? -1.292 3.105 15.518 1.00 83.69 106 SER A N 1
ATOM 845 C CA . SER A 1 106 ? -2.672 3.516 15.780 1.00 83.69 106 SER A CA 1
ATOM 846 C C . SER A 1 106 ? -3.501 2.419 16.452 1.00 83.69 106 SER A C 1
ATOM 848 O O . SER A 1 106 ? -4.203 2.707 17.415 1.00 83.69 106 SER A O 1
ATOM 850 N N . THR A 1 107 ? -3.399 1.162 16.013 1.00 78.81 107 THR A N 1
ATOM 851 C CA . THR A 1 107 ? -4.132 0.045 16.636 1.00 78.81 107 THR A CA 1
ATOM 852 C C . THR A 1 107 ? -3.631 -0.263 18.040 1.00 78.81 107 THR A C 1
ATOM 854 O O . THR A 1 107 ? -4.433 -0.538 18.927 1.00 78.81 107 THR A O 1
ATOM 857 N N . ARG A 1 108 ? -2.319 -0.150 18.285 1.00 74.44 108 ARG A N 1
ATOM 858 C CA . ARG A 1 108 ? -1.753 -0.326 19.629 1.00 74.44 108 ARG A CA 1
ATOM 859 C C . ARG A 1 108 ? -2.268 0.717 20.622 1.00 74.44 108 ARG A C 1
ATOM 861 O O . ARG A 1 108 ? -2.437 0.376 21.784 1.00 74.44 108 ARG A O 1
ATOM 868 N N . ILE A 1 109 ? -2.502 1.956 20.187 1.00 68.62 109 ILE A N 1
ATOM 869 C CA . ILE A 1 109 ? -3.083 3.001 21.045 1.00 68.62 109 ILE A CA 1
ATOM 870 C C . ILE A 1 109 ? -4.528 2.650 21.415 1.00 68.62 109 ILE A C 1
ATOM 872 O O . ILE A 1 109 ? -4.865 2.702 22.590 1.00 68.62 109 ILE A O 1
ATOM 876 N N . VAL A 1 110 ? -5.342 2.215 20.448 1.00 63.22 110 VAL A N 1
ATOM 877 C CA . VAL A 1 110 ? -6.746 1.833 20.697 1.00 63.22 110 VAL A CA 1
ATOM 878 C C . VAL A 1 110 ? -6.853 0.702 21.723 1.00 63.22 110 VAL A C 1
ATOM 880 O O . VAL A 1 110 ? -7.685 0.771 22.617 1.00 63.22 110 VAL A O 1
ATOM 883 N N . LEU A 1 111 ? -5.972 -0.301 21.653 1.00 64.38 111 LEU A N 1
ATOM 884 C CA . LEU A 1 111 ? -5.965 -1.402 22.624 1.00 64.38 111 LEU A CA 1
ATOM 885 C C . LEU A 1 111 ? -5.640 -0.947 24.054 1.00 64.38 111 LEU A C 1
ATOM 887 O O . LEU A 1 111 ? -6.113 -1.558 24.999 1.00 64.38 111 LEU A O 1
ATOM 891 N N . ILE A 1 112 ? -4.844 0.112 24.221 1.00 63.06 112 ILE A N 1
ATOM 892 C CA . ILE A 1 112 ? -4.518 0.650 25.550 1.00 63.06 112 ILE A CA 1
ATOM 893 C C . ILE A 1 112 ? -5.714 1.417 26.135 1.00 63.06 112 ILE A C 1
ATOM 895 O O . ILE A 1 112 ? -5.906 1.392 27.343 1.00 63.06 112 ILE A O 1
ATOM 899 N N . GLU A 1 113 ? -6.519 2.073 25.296 1.00 61.88 113 GLU A N 1
ATOM 900 C CA . GLU A 1 113 ? -7.703 2.831 25.728 1.00 61.88 113 GLU A CA 1
ATOM 901 C C . GLU A 1 113 ? -8.918 1.938 26.043 1.00 61.88 113 GLU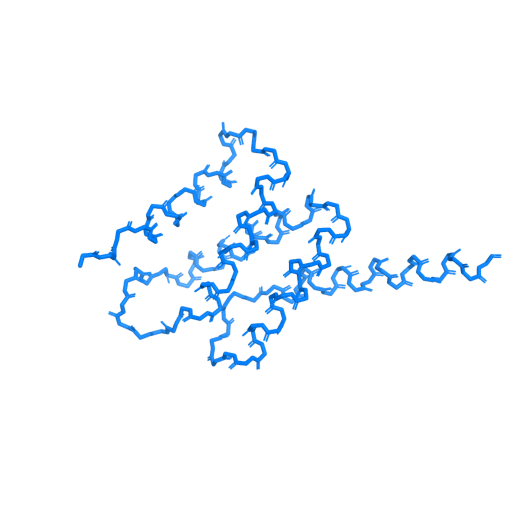 A C 1
ATOM 903 O O . GLU A 1 113 ? -9.785 2.352 26.805 1.00 61.88 113 GLU A O 1
ATOM 908 N N . GLU A 1 114 ? -9.005 0.725 25.483 1.00 59.41 114 GLU A N 1
ATOM 909 C CA . GLU A 1 114 ? -10.081 -0.234 25.803 1.00 59.41 114 GLU A CA 1
ATOM 910 C C . GLU A 1 114 ? -9.857 -0.999 27.125 1.00 59.41 114 GLU A C 1
ATOM 912 O O . GLU A 1 114 ? -10.794 -1.614 27.638 1.00 59.41 114 GLU A O 1
ATOM 917 N N . ASP A 1 115 ? -8.643 -0.949 27.682 1.00 50.88 115 ASP A N 1
ATOM 918 C CA . ASP A 1 115 ? -8.254 -1.611 28.938 1.00 50.88 115 ASP A CA 1
ATOM 919 C C . ASP A 1 115 ? -8.357 -0.690 30.187 1.00 50.88 115 ASP A C 1
ATOM 921 O O . ASP A 1 115 ? -7.997 -1.117 31.291 1.00 50.88 115 ASP A O 1
ATOM 925 N N . GLU A 1 116 ? -8.852 0.550 30.043 1.00 48.56 116 GLU A N 1
ATOM 926 C CA . GLU A 1 116 ? -9.035 1.550 31.123 1.00 48.56 116 GLU A CA 1
ATOM 927 C C . GLU A 1 116 ? -10.519 1.818 31.454 1.00 48.56 116 GLU A C 1
ATOM 929 O O . GLU A 1 116 ? -10.850 1.881 32.665 1.00 48.56 116 GLU A O 1
#

InterPro domains:
  IPR038920 At3g056750-like [PTHR31060] (10-109)

Mean predicted aligned error: 10.43 Å

Secondary structure (DSSP, 8-state):
---SHHHHHHHHHHHHHTTSS---HHHHHHHHHHHHHHHHT--SSS-S----HHHHHHHHHHHHHHHHTS-HHHHHHHHHHHHHHHHHSS---S--HHHHHHHHHHHHHHHHHTT-

pLDDT: mean 76.68, std 16.36, range [41.88, 95.81]

Radius of gyration: 15.37 Å; Cα contacts (8 Å, |Δi|>4): 67; chains: 1; bounding box: 28×30×58 Å

Sequence (116 aa):
MMNLHIPYAAILIGELTRGGLEVPGQVKYRLLVLWLPLLCHAENGLSYPVLTGYEKIDTERTIDQVIATLPSAEQEVVLTNWLQDFSITSSDWPNLQTSYDRWCHSTRIVLIEEDE

Organism: Rhododendron simsii (NCBI:txid118357)